Protein AF-A0A233SPV8-F1 (afdb_monomer_lite)

Radius of gyration: 16.06 Å; chains: 1; bounding box: 35×32×40 Å

Structure (mmCIF, N/CA/C/O backbone):
data_AF-A0A233SPV8-F1
#
_entry.id   AF-A0A233SPV8-F1
#
loop_
_atom_site.group_PDB
_atom_site.id
_atom_site.type_symbol
_atom_site.label_atom_id
_atom_site.label_alt_id
_atom_site.label_comp_id
_atom_site.label_asym_id
_atom_site.label_entity_id
_atom_site.label_seq_id
_atom_site.pdbx_PDB_ins_code
_atom_site.Cartn_x
_atom_site.Cartn_y
_atom_site.Cartn_z
_atom_site.occupancy
_atom_site.B_iso_or_equiv
_atom_site.auth_seq_id
_atom_site.auth_comp_id
_atom_site.auth_asym_id
_atom_site.auth_atom_id
_atom_site.pdbx_PDB_model_num
ATOM 1 N N . MET A 1 1 ? -16.687 -8.734 4.308 1.00 38.12 1 MET A N 1
ATOM 2 C CA . MET A 1 1 ? -17.362 -7.429 4.490 1.00 38.12 1 MET A CA 1
ATOM 3 C C . MET A 1 1 ? -16.337 -6.338 4.206 1.00 38.12 1 MET A C 1
ATOM 5 O O . MET A 1 1 ? -15.244 -6.425 4.748 1.00 38.12 1 MET A O 1
ATOM 9 N N . ARG A 1 2 ? -16.626 -5.388 3.306 1.00 39.97 2 ARG A N 1
ATOM 10 C CA . ARG A 1 2 ? -15.750 -4.246 2.985 1.00 39.97 2 ARG A CA 1
ATOM 11 C C . ARG A 1 2 ? -16.262 -3.049 3.788 1.00 39.97 2 ARG A C 1
ATOM 13 O O . ARG A 1 2 ? -17.332 -2.546 3.475 1.00 39.97 2 ARG A O 1
ATOM 20 N N . ASN A 1 3 ? -15.545 -2.658 4.842 1.00 36.44 3 ASN A N 1
ATOM 21 C CA . ASN A 1 3 ? -15.854 -1.449 5.611 1.00 36.44 3 ASN A CA 1
ATOM 22 C C . ASN A 1 3 ? -15.136 -0.268 4.957 1.00 36.44 3 ASN A C 1
ATOM 24 O O . ASN A 1 3 ? -13.923 -0.130 5.082 1.00 36.44 3 ASN A O 1
ATOM 28 N N . GLU A 1 4 ? -15.884 0.551 4.226 1.00 46.31 4 GLU A N 1
ATOM 29 C CA . GLU A 1 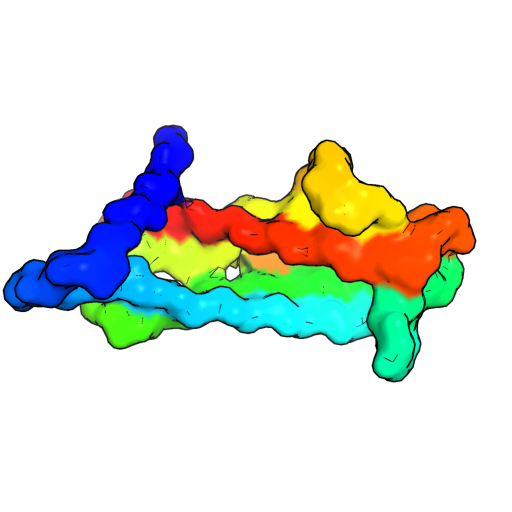4 ? -15.397 1.793 3.628 1.00 46.31 4 GLU A CA 1
ATOM 30 C C . GLU A 1 4 ? -15.921 2.960 4.474 1.00 46.31 4 GLU A C 1
ATOM 32 O O . GLU A 1 4 ? -17.117 3.249 4.488 1.00 46.31 4 GLU A O 1
ATOM 37 N N . TRP A 1 5 ? -15.035 3.582 5.256 1.00 51.47 5 TRP A N 1
ATOM 38 C CA . TRP A 1 5 ? -15.396 4.691 6.139 1.00 51.47 5 TRP A CA 1
ATOM 39 C C . TRP A 1 5 ? -15.443 5.996 5.347 1.00 51.47 5 TRP A C 1
ATOM 41 O O . TRP A 1 5 ? -14.428 6.450 4.823 1.00 51.47 5 TRP A O 1
ATOM 51 N N . THR A 1 6 ? -16.624 6.611 5.277 1.00 53.09 6 THR A N 1
ATOM 52 C CA . THR A 1 6 ? -16.814 7.927 4.656 1.00 53.09 6 THR A CA 1
ATOM 53 C C . THR A 1 6 ? -17.018 8.960 5.759 1.00 53.09 6 THR A C 1
ATOM 55 O O . THR A 1 6 ? -18.023 8.909 6.466 1.00 53.09 6 THR A O 1
ATOM 58 N N . PHE A 1 7 ? -16.086 9.901 5.918 1.00 53.94 7 PHE A N 1
ATOM 59 C CA . PHE A 1 7 ? -16.255 11.026 6.840 1.00 53.94 7 PHE A CA 1
ATOM 60 C C . PHE A 1 7 ? -16.783 12.244 6.087 1.00 53.94 7 PHE A C 1
ATOM 62 O O . PHE A 1 7 ? -16.306 12.578 5.003 1.00 53.94 7 PHE A O 1
ATOM 69 N N . ARG A 1 8 ? -17.761 12.927 6.679 1.00 56.72 8 ARG A N 1
ATOM 70 C CA . ARG A 1 8 ? -18.205 14.238 6.211 1.00 56.72 8 ARG A CA 1
ATOM 71 C C . ARG A 1 8 ? -17.241 15.296 6.733 1.00 56.72 8 ARG A C 1
ATOM 73 O O . ARG A 1 8 ? -17.131 15.479 7.941 1.00 56.72 8 ARG A O 1
ATOM 80 N N . SER A 1 9 ? -16.537 15.976 5.832 1.00 59.69 9 SER A N 1
ATOM 81 C CA . SER A 1 9 ? -15.543 16.999 6.184 1.00 59.69 9 SER A CA 1
ATOM 82 C C . SER A 1 9 ? -16.138 18.231 6.880 1.00 59.69 9 SER A C 1
ATOM 84 O O . SER A 1 9 ? -15.395 19.007 7.468 1.00 59.69 9 SER A O 1
ATOM 86 N N . ASP A 1 10 ? -17.459 18.417 6.823 1.00 60.59 10 ASP A N 1
ATOM 87 C CA . ASP A 1 10 ? -18.210 19.505 7.460 1.00 60.59 10 ASP A CA 1
ATOM 88 C C . ASP A 1 10 ? -18.857 19.108 8.803 1.00 60.59 10 ASP A C 1
ATOM 90 O O . ASP A 1 10 ? -19.567 19.911 9.409 1.00 60.59 10 ASP A O 1
ATOM 94 N N . TYR A 1 11 ? -18.611 17.888 9.299 1.00 56.50 11 TYR A N 1
ATOM 95 C CA . TYR A 1 11 ? -19.252 17.359 10.502 1.00 56.50 11 TYR A CA 1
ATOM 96 C C . TYR A 1 11 ? -18.247 17.074 11.628 1.00 56.50 11 TYR A C 1
ATOM 98 O O . TYR A 1 11 ? -17.463 16.129 11.564 1.00 56.50 11 TYR A O 1
ATOM 106 N N . ALA A 1 12 ? -18.325 17.851 12.712 1.00 58.38 12 ALA A N 1
ATOM 107 C CA . ALA A 1 12 ? -17.622 17.589 13.969 1.00 58.38 12 ALA A CA 1
ATOM 108 C C . ALA A 1 12 ? -18.556 16.857 14.952 1.00 58.38 12 ALA A C 1
ATOM 110 O O . ALA A 1 12 ? -19.202 17.468 15.806 1.00 58.38 12 ALA A O 1
ATOM 111 N N . GLY A 1 13 ? -18.679 15.537 14.798 1.00 64.19 13 GLY A N 1
ATOM 112 C CA . GLY A 1 13 ? -19.366 14.687 15.776 1.00 64.19 13 GLY A CA 1
ATOM 113 C C . GLY A 1 13 ? -18.608 14.622 17.110 1.00 64.19 13 GLY A C 1
ATOM 114 O O . GLY A 1 13 ? -17.400 14.827 17.151 1.00 64.19 13 GLY A O 1
ATOM 115 N N . ARG A 1 14 ? -19.306 14.320 18.215 1.00 61.16 14 ARG A N 1
ATOM 116 C CA . ARG A 1 14 ? -18.703 14.223 19.565 1.00 61.16 14 ARG A CA 1
ATOM 117 C C . ARG A 1 14 ? -18.010 12.882 19.870 1.00 61.16 14 ARG A C 1
ATOM 119 O O . ARG A 1 14 ? -17.486 12.726 20.968 1.00 61.16 14 ARG A O 1
ATOM 126 N N . GLY A 1 15 ? -18.049 11.920 18.949 1.00 65.69 15 GLY A N 1
ATOM 127 C CA . GLY A 1 15 ? -17.400 10.613 19.099 1.00 65.69 15 GLY A CA 1
ATOM 128 C C . GLY A 1 15 ? -15.950 10.629 18.620 1.00 65.69 15 GLY A C 1
ATOM 129 O O . GLY A 1 15 ? -15.602 11.392 17.719 1.00 65.69 15 GLY A O 1
ATOM 130 N N . GLU A 1 16 ? -15.113 9.785 19.223 1.00 67.31 16 GLU A N 1
ATOM 131 C CA . GLU A 1 16 ? -13.760 9.529 18.732 1.00 67.31 16 GLU A CA 1
ATOM 132 C C . GLU A 1 16 ? -13.864 8.906 17.328 1.00 67.31 16 GLU A C 1
ATOM 134 O O . GLU A 1 16 ? -14.663 8.007 17.096 1.00 67.31 16 GLU A O 1
ATOM 139 N N . LEU A 1 17 ? -13.126 9.435 16.351 1.00 70.25 17 LEU A N 1
ATOM 140 C CA . LEU A 1 17 ? -13.132 8.870 15.002 1.00 70.25 17 LEU A CA 1
ATOM 141 C C . LEU A 1 17 ? -12.196 7.649 14.972 1.00 70.25 17 LEU A C 1
ATOM 143 O O . LEU A 1 17 ? -11.124 7.696 15.581 1.00 70.25 17 LEU A O 1
ATOM 147 N N . PRO A 1 18 ? -12.513 6.573 14.235 1.00 69.44 18 PRO A N 1
ATOM 148 C CA . PRO A 1 18 ? -11.622 5.423 14.092 1.00 69.44 18 PRO A CA 1
ATOM 149 C C . PRO A 1 18 ? -10.475 5.756 13.121 1.00 69.44 18 PRO A C 1
ATOM 151 O O . PRO A 1 18 ? -10.412 5.270 11.992 1.00 69.44 18 PRO A O 1
ATOM 154 N N . LEU A 1 19 ? -9.586 6.657 13.540 1.00 74.25 19 LEU A N 1
ATOM 155 C CA . LEU A 1 19 ? -8.492 7.166 12.724 1.00 74.25 19 LEU A CA 1
ATOM 156 C C . LEU A 1 19 ? -7.315 6.193 12.727 1.00 74.25 19 LEU A C 1
ATOM 158 O O . LEU A 1 19 ? -6.866 5.728 13.779 1.00 74.25 19 LEU A O 1
ATOM 162 N N . ILE A 1 20 ? -6.769 5.971 11.536 1.00 77.56 20 ILE A N 1
ATOM 163 C CA . ILE A 1 20 ? -5.564 5.179 11.319 1.00 77.56 20 ILE A CA 1
ATOM 164 C C . ILE A 1 20 ? -4.530 5.987 10.541 1.00 77.56 20 ILE A C 1
ATOM 166 O O . ILE A 1 20 ? -4.861 6.727 9.616 1.00 77.56 20 ILE A O 1
ATOM 170 N N . ASP A 1 21 ? -3.272 5.814 10.922 1.00 82.19 21 ASP A N 1
ATOM 171 C CA . ASP A 1 21 ? -2.109 6.245 10.166 1.00 82.19 21 ASP A CA 1
ATOM 172 C C . ASP A 1 21 ? -1.558 5.081 9.369 1.00 82.19 21 ASP A C 1
ATOM 174 O O . ASP A 1 21 ? -1.093 4.093 9.937 1.00 82.19 21 ASP A O 1
ATOM 178 N N . THR A 1 22 ? -1.556 5.216 8.049 1.00 81.38 22 THR A N 1
ATOM 179 C CA . THR A 1 22 ? -0.884 4.264 7.169 1.00 81.38 22 THR A CA 1
ATOM 180 C C . THR A 1 22 ? 0.485 4.797 6.806 1.00 81.38 22 THR A C 1
ATOM 182 O O . THR A 1 22 ? 0.620 5.901 6.278 1.00 81.38 22 THR A O 1
ATOM 185 N N . ARG A 1 23 ? 1.511 3.983 7.027 1.00 84.69 23 ARG A N 1
ATOM 186 C CA . ARG A 1 23 ? 2.859 4.249 6.537 1.00 84.69 23 ARG A CA 1
ATOM 187 C C . ARG A 1 23 ? 3.228 3.192 5.515 1.00 84.69 23 ARG A C 1
ATOM 189 O O . ARG A 1 23 ? 3.184 2.007 5.821 1.00 84.69 23 ARG A O 1
ATOM 196 N N . VAL A 1 24 ? 3.634 3.639 4.332 1.00 83.56 24 VAL A N 1
ATOM 197 C CA . VAL A 1 24 ? 4.205 2.785 3.288 1.00 83.56 24 VAL A CA 1
ATOM 198 C C . VAL A 1 24 ? 5.683 3.122 3.153 1.00 83.56 24 VAL A C 1
ATOM 200 O O . VAL A 1 24 ? 6.056 4.288 3.016 1.00 83.56 24 VAL A O 1
ATOM 203 N N . LYS A 1 25 ? 6.530 2.101 3.222 1.00 86.12 25 LYS A N 1
ATOM 204 C CA . LYS A 1 25 ? 7.959 2.176 2.942 1.00 86.12 25 LYS A CA 1
ATOM 205 C C . LYS A 1 25 ? 8.244 1.293 1.739 1.00 86.12 25 LYS A C 1
ATOM 207 O O . LYS A 1 25 ? 7.837 0.138 1.705 1.00 86.12 25 LYS A O 1
ATOM 212 N N . VAL A 1 26 ? 8.958 1.844 0.768 1.00 85.75 26 VAL A N 1
ATOM 213 C CA . VAL A 1 26 ? 9.341 1.125 -0.444 1.00 85.75 26 VAL A CA 1
ATOM 214 C C . VAL A 1 26 ? 10.856 1.107 -0.542 1.00 85.75 26 VAL A C 1
ATOM 216 O O . VAL A 1 26 ? 11.510 2.114 -0.271 1.00 85.75 26 VAL A O 1
ATOM 219 N N . SER A 1 27 ? 11.422 -0.040 -0.902 1.00 85.00 27 SER A N 1
ATOM 220 C CA . SER A 1 27 ? 12.848 -0.1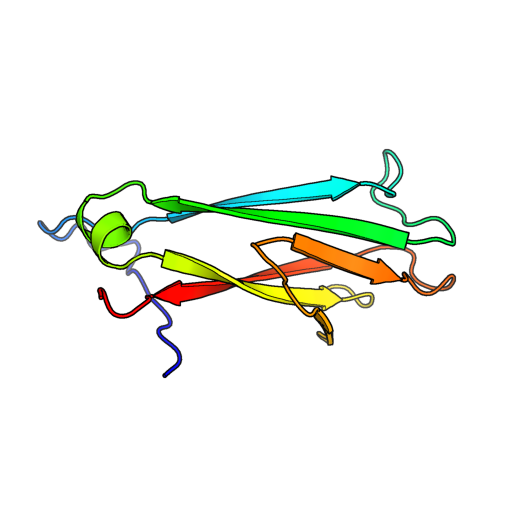75 -1.201 1.00 85.00 27 SER A CA 1
ATOM 221 C C . SER A 1 27 ? 13.049 -0.883 -2.537 1.00 85.00 27 SER A C 1
ATOM 223 O O . SER A 1 27 ? 12.217 -1.693 -2.941 1.00 85.00 27 SER A O 1
ATOM 225 N N . GLY A 1 28 ? 14.128 -0.529 -3.239 1.00 79.94 28 GLY A N 1
ATOM 226 C CA . GLY A 1 28 ? 14.369 -0.948 -4.626 1.00 79.94 28 GLY A CA 1
ATOM 227 C C . GLY A 1 28 ? 13.939 0.076 -5.685 1.00 79.94 28 GLY A C 1
ATOM 228 O O . GLY A 1 28 ? 14.122 -0.180 -6.871 1.00 79.94 28 GLY A O 1
ATOM 229 N N . LEU A 1 29 ? 13.414 1.238 -5.275 1.00 80.88 29 LEU A N 1
ATOM 230 C CA . LEU A 1 29 ? 13.179 2.382 -6.163 1.00 80.88 29 LEU A CA 1
ATOM 231 C C . LEU A 1 29 ? 14.339 3.376 -6.082 1.00 80.88 29 LEU A C 1
ATOM 233 O O . LEU A 1 29 ? 14.938 3.554 -5.018 1.00 80.88 29 LEU A O 1
ATOM 237 N N . ASP A 1 30 ? 14.649 4.023 -7.204 1.00 78.06 30 ASP A N 1
ATOM 238 C CA . ASP A 1 30 ? 15.630 5.104 -7.242 1.00 78.06 30 ASP A CA 1
ATOM 239 C C . ASP A 1 30 ? 15.078 6.414 -6.640 1.00 78.06 30 ASP A C 1
ATOM 241 O O . ASP A 1 30 ? 13.908 6.526 -6.266 1.00 78.06 30 ASP A O 1
ATOM 245 N N . ALA A 1 31 ? 15.930 7.441 -6.551 1.00 75.94 31 ALA A N 1
ATOM 246 C CA . ALA A 1 31 ? 15.553 8.750 -6.008 1.00 75.94 31 ALA A CA 1
ATOM 247 C C . ALA A 1 31 ? 14.461 9.478 -6.822 1.00 75.94 31 ALA A C 1
ATOM 249 O O . ALA A 1 31 ? 13.911 10.471 -6.353 1.00 75.94 31 ALA A O 1
ATOM 250 N N . SER A 1 32 ? 14.149 8.998 -8.028 1.00 75.06 32 SER A N 1
ATOM 251 C CA . SER A 1 32 ? 13.072 9.491 -8.891 1.00 75.06 32 SER A CA 1
ATOM 252 C C . SER A 1 32 ? 11.841 8.575 -8.877 1.00 75.06 32 SER A C 1
ATOM 254 O O . SER A 1 32 ? 10.971 8.723 -9.735 1.00 75.06 32 SER A O 1
ATOM 256 N N . ASN A 1 33 ? 11.754 7.645 -7.917 1.00 67.56 33 ASN A N 1
ATOM 257 C CA . ASN A 1 33 ? 10.676 6.664 -7.775 1.00 67.56 33 ASN A CA 1
ATOM 258 C C . ASN A 1 33 ? 10.558 5.683 -8.959 1.00 67.56 33 ASN A C 1
ATOM 260 O O . ASN A 1 33 ? 9.492 5.111 -9.193 1.00 67.56 33 ASN A O 1
ATOM 264 N N . ARG A 1 34 ? 11.641 5.480 -9.718 1.00 71.38 34 ARG A N 1
ATOM 265 C CA . ARG A 1 34 ? 11.676 4.506 -10.812 1.00 71.38 34 ARG A CA 1
ATOM 266 C C . ARG A 1 34 ? 12.130 3.162 -10.273 1.00 71.38 34 ARG A C 1
ATOM 268 O O . ARG A 1 34 ? 13.079 3.082 -9.491 1.00 71.38 34 ARG A O 1
ATOM 275 N N . ALA A 1 35 ? 11.463 2.104 -10.710 1.00 67.94 35 ALA A N 1
ATOM 276 C CA . ALA A 1 35 ? 11.933 0.752 -10.473 1.00 67.94 35 ALA A CA 1
ATOM 277 C C . ALA A 1 35 ? 13.003 0.404 -11.514 1.00 67.94 35 ALA A C 1
ATOM 279 O O . ALA A 1 35 ? 12.773 0.535 -12.716 1.00 67.94 35 ALA A O 1
ATOM 280 N N . GLY A 1 36 ? 14.176 -0.040 -11.064 1.00 65.94 36 GLY A N 1
ATOM 281 C CA . GLY A 1 36 ? 15.079 -0.794 -11.934 1.00 65.94 36 GLY A CA 1
ATOM 282 C C . GLY A 1 36 ? 14.523 -2.199 -12.189 1.00 65.94 36 GLY A C 1
ATOM 283 O O . GLY A 1 36 ? 13.594 -2.634 -11.509 1.00 65.94 36 GLY A O 1
ATOM 284 N N . ALA A 1 37 ? 15.106 -2.945 -13.131 1.00 61.50 37 ALA A N 1
ATOM 285 C CA . ALA A 1 37 ? 14.825 -4.375 -13.244 1.00 61.50 37 ALA A CA 1
ATOM 286 C C . ALA A 1 37 ? 15.183 -5.069 -11.914 1.00 61.50 37 ALA A C 1
ATOM 288 O O . ALA A 1 37 ? 16.355 -5.092 -11.534 1.00 61.50 37 ALA A O 1
ATOM 289 N N . GLY A 1 38 ? 14.189 -5.598 -11.197 1.00 68.81 38 GLY A N 1
ATOM 290 C CA . GLY A 1 38 ? 14.407 -6.268 -9.917 1.00 68.81 38 GLY A CA 1
ATOM 291 C C . GLY A 1 38 ? 13.209 -6.229 -8.969 1.00 68.81 38 GLY A C 1
ATOM 292 O O . GLY A 1 38 ? 12.167 -5.639 -9.256 1.00 68.81 38 GLY A O 1
ATOM 293 N N . ALA A 1 39 ? 13.385 -6.885 -7.824 1.00 76.94 39 ALA A N 1
ATOM 294 C CA . ALA A 1 39 ? 12.375 -6.958 -6.781 1.00 76.94 39 ALA A CA 1
ATOM 295 C C . ALA A 1 39 ? 12.295 -5.640 -5.996 1.00 76.94 39 ALA A C 1
ATOM 297 O O . ALA A 1 39 ? 13.296 -5.134 -5.484 1.00 76.94 39 ALA A O 1
ATOM 298 N N . VAL A 1 40 ? 11.079 -5.125 -5.848 1.00 84.62 40 VAL A N 1
ATOM 299 C CA . VAL A 1 40 ? 10.732 -4.016 -4.963 1.00 84.62 40 VAL A CA 1
ATOM 300 C C . VAL A 1 40 ? 10.077 -4.584 -3.712 1.00 84.62 40 VAL A C 1
ATOM 302 O O . VAL A 1 40 ? 9.118 -5.353 -3.784 1.00 84.62 40 VAL A O 1
ATOM 305 N N . ARG A 1 41 ? 10.578 -4.193 -2.539 1.00 85.94 41 ARG A N 1
ATOM 306 C CA . ARG A 1 41 ? 9.945 -4.536 -1.262 1.00 85.94 41 ARG A CA 1
ATOM 307 C C . ARG A 1 41 ? 9.050 -3.389 -0.826 1.00 85.94 41 ARG A C 1
ATOM 309 O O . ARG A 1 41 ? 9.513 -2.251 -0.723 1.00 85.94 41 ARG A O 1
ATOM 316 N N . VAL A 1 42 ? 7.795 -3.713 -0.539 1.00 85.56 42 VAL A N 1
ATOM 317 C CA . VAL A 1 42 ? 6.803 -2.794 0.012 1.00 85.56 42 VAL A CA 1
ATOM 318 C C . VAL A 1 42 ? 6.4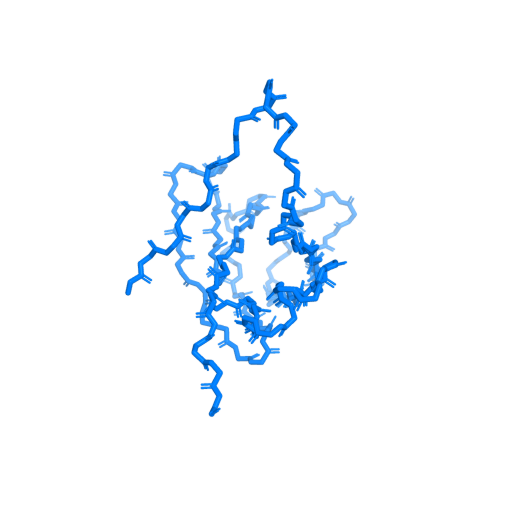66 -3.248 1.426 1.00 85.56 42 VAL A C 1
ATOM 320 O O . VAL A 1 42 ? 5.940 -4.340 1.623 1.00 85.56 42 VAL A O 1
ATOM 323 N N .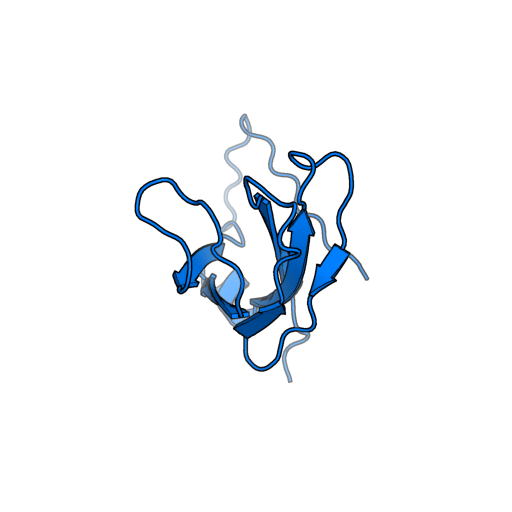 ASP A 1 43 ? 6.748 -2.400 2.405 1.00 85.69 43 ASP A N 1
ATOM 324 C CA . ASP A 1 43 ? 6.351 -2.599 3.795 1.00 85.69 43 ASP A CA 1
ATOM 325 C C . ASP A 1 43 ? 5.273 -1.568 4.140 1.00 85.69 43 ASP A C 1
ATOM 327 O O . ASP A 1 43 ? 5.470 -0.362 3.972 1.00 85.69 43 ASP A O 1
ATOM 331 N N . ALA A 1 44 ? 4.121 -2.031 4.608 1.00 84.25 44 ALA A N 1
ATOM 332 C CA . ALA A 1 44 ? 2.984 -1.201 4.955 1.00 84.25 44 ALA A CA 1
ATOM 333 C C . ALA A 1 44 ? 2.531 -1.486 6.388 1.00 84.25 44 ALA A C 1
ATOM 335 O O . ALA A 1 44 ? 2.134 -2.592 6.745 1.00 84.25 44 ALA A O 1
ATOM 336 N N . THR A 1 45 ? 2.554 -0.453 7.218 1.00 81.44 45 THR A N 1
ATOM 337 C CA . THR A 1 45 ? 2.118 -0.532 8.612 1.00 81.44 45 THR A CA 1
ATOM 338 C C . THR A 1 45 ? 0.925 0.381 8.829 1.00 81.44 45 THR A C 1
ATOM 340 O O . THR A 1 45 ? 0.883 1.483 8.281 1.00 81.44 45 THR A O 1
ATOM 343 N N . ALA A 1 46 ? -0.012 -0.058 9.664 1.00 80.44 46 ALA A N 1
ATOM 344 C CA . ALA A 1 46 ? -1.108 0.767 10.146 1.00 80.44 46 ALA A CA 1
ATOM 345 C C . ALA A 1 46 ? -0.936 1.002 11.649 1.00 80.44 46 ALA A C 1
ATOM 347 O O . AL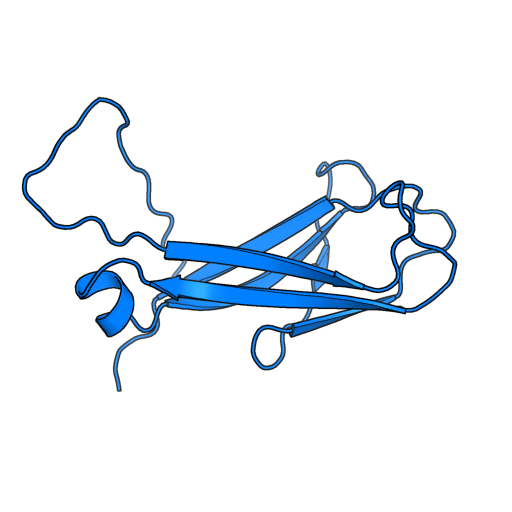A A 1 46 ? -0.712 0.052 12.397 1.00 80.44 46 ALA A O 1
ATOM 348 N N . THR A 1 47 ? -1.058 2.253 12.080 1.00 81.06 47 THR A N 1
ATOM 349 C CA . THR A 1 47 ? -1.072 2.638 13.492 1.00 81.06 47 THR A CA 1
ATOM 350 C C . THR A 1 47 ? -2.424 3.256 13.810 1.00 81.06 47 THR A C 1
ATOM 352 O O . THR A 1 47 ? -2.840 4.212 13.161 1.00 81.06 47 THR A O 1
ATOM 355 N N . ALA A 1 48 ? -3.127 2.725 14.806 1.00 80.06 48 ALA A N 1
ATOM 356 C CA . ALA A 1 48 ? -4.353 3.338 15.300 1.00 80.06 48 ALA A CA 1
ATOM 357 C C . ALA A 1 48 ? -4.025 4.617 16.085 1.00 80.06 48 ALA A C 1
ATOM 359 O O . ALA A 1 48 ? -3.138 4.608 16.938 1.00 80.06 48 ALA A O 1
ATOM 360 N N . ARG A 1 49 ? -4.747 5.712 15.819 1.00 76.75 49 ARG A N 1
ATOM 361 C CA . ARG A 1 49 ? -4.627 6.949 16.615 1.00 76.75 49 ARG A CA 1
ATOM 362 C C . ARG A 1 49 ? -5.554 6.964 17.826 1.00 76.75 49 ARG A C 1
ATOM 364 O O . ARG A 1 49 ? -5.395 7.811 18.698 1.00 76.75 49 ARG A O 1
ATOM 371 N N . THR A 1 50 ? -6.543 6.076 17.835 1.00 75.06 50 THR A N 1
ATOM 372 C CA . THR A 1 50 ? -7.671 6.118 18.761 1.00 75.06 50 THR A CA 1
ATOM 373 C C . THR A 1 50 ? -7.891 4.783 19.450 1.00 75.06 50 THR A C 1
ATOM 375 O O . THR A 1 50 ? -7.481 3.724 18.953 1.00 75.06 50 THR A O 1
ATOM 378 N N . THR A 1 51 ? -8.533 4.825 20.619 1.00 75.94 51 THR A N 1
ATOM 379 C CA . THR A 1 51 ? -8.803 3.613 21.411 1.00 75.94 51 THR A CA 1
ATOM 380 C C . THR A 1 51 ? -9.729 2.672 20.645 1.00 75.94 51 THR A C 1
ATOM 382 O O . THR A 1 51 ? -9.466 1.473 20.567 1.00 75.94 51 THR A O 1
ATOM 385 N N . GLU A 1 52 ? -10.760 3.223 20.001 1.00 73.06 52 GLU A N 1
ATOM 386 C CA . GLU A 1 52 ? -11.684 2.468 19.152 1.00 73.06 52 GLU A CA 1
ATOM 387 C C . GLU A 1 52 ? -10.957 1.770 17.988 1.00 73.06 52 GLU A C 1
ATOM 389 O O . GLU A 1 52 ? -11.114 0.565 17.795 1.00 73.06 52 GLU A O 1
ATOM 394 N N . ALA A 1 53 ? -10.084 2.482 17.262 1.00 70.31 53 ALA A N 1
ATOM 395 C CA . ALA A 1 53 ? -9.315 1.902 16.156 1.00 70.31 53 ALA A CA 1
ATOM 396 C C . ALA A 1 53 ? -8.313 0.825 16.617 1.00 70.31 53 ALA A C 1
ATOM 398 O O . ALA A 1 53 ? -8.023 -0.114 15.867 1.00 70.31 53 ALA A O 1
ATOM 399 N N . THR A 1 54 ? -7.810 0.945 17.851 1.00 74.25 54 THR A N 1
ATOM 400 C CA . THR A 1 54 ? -6.924 -0.044 18.483 1.00 74.25 54 THR A CA 1
ATOM 401 C C . THR A 1 54 ? -7.690 -1.321 18.826 1.00 74.25 54 THR A C 1
ATOM 403 O O . THR A 1 54 ? -7.248 -2.414 18.481 1.00 74.25 54 THR A O 1
ATOM 406 N N . GLN A 1 55 ? -8.869 -1.197 19.446 1.00 70.94 55 GLN A N 1
ATOM 407 C CA . GLN A 1 55 ? -9.733 -2.340 19.780 1.00 70.94 55 GLN A CA 1
ATOM 408 C C . GLN A 1 55 ? -10.263 -3.055 18.530 1.00 70.94 55 GLN A C 1
ATOM 410 O O . GLN A 1 55 ? -10.398 -4.276 18.520 1.00 70.94 55 GLN A O 1
ATOM 415 N N . ALA A 1 56 ? -10.482 -2.305 17.452 1.00 67.88 56 ALA A N 1
ATOM 416 C CA . ALA A 1 56 ? -10.828 -2.808 16.126 1.00 67.88 56 ALA A CA 1
ATOM 417 C C . ALA A 1 56 ? -9.697 -3.610 15.438 1.00 67.88 56 ALA A C 1
ATOM 419 O O . ALA A 1 56 ? -9.892 -4.124 14.335 1.00 67.88 56 ALA A O 1
ATOM 420 N N . ASN A 1 57 ? -8.504 -3.707 16.044 1.00 68.25 57 ASN A N 1
ATOM 421 C CA . ASN A 1 57 ? -7.349 -4.446 15.521 1.00 68.25 57 ASN A CA 1
ATOM 422 C C . ASN 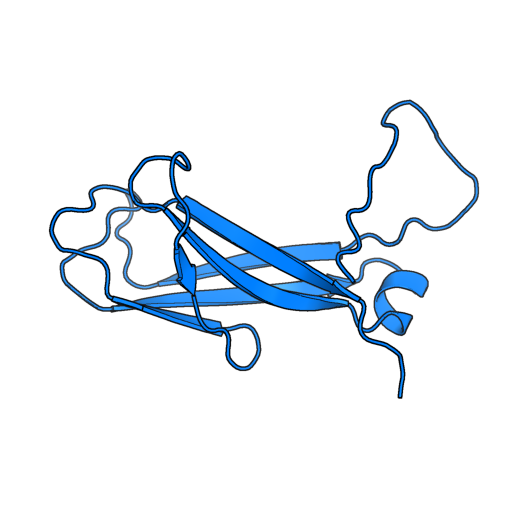A 1 57 ? -7.083 -4.156 14.028 1.00 68.25 57 ASN A C 1
ATOM 424 O O . ASN A 1 57 ? -6.922 -5.065 13.199 1.00 68.25 57 ASN A O 1
ATOM 428 N N . THR A 1 58 ? -7.146 -2.869 13.673 1.00 71.88 58 THR A N 1
ATOM 429 C CA . THR A 1 58 ? -7.069 -2.430 12.279 1.00 71.88 58 THR A CA 1
ATOM 430 C C . THR A 1 58 ? -5.661 -2.649 11.746 1.00 71.88 58 THR A C 1
ATOM 432 O O . THR A 1 58 ? -4.689 -2.148 12.307 1.00 71.88 58 THR A O 1
ATOM 435 N N . ARG A 1 59 ? -5.547 -3.375 10.633 1.00 74.19 59 ARG A N 1
ATOM 436 C CA . ARG A 1 59 ? -4.265 -3.682 9.985 1.00 74.19 59 ARG A CA 1
ATOM 437 C C . ARG A 1 59 ? -4.365 -3.535 8.475 1.00 74.19 59 ARG A C 1
ATOM 439 O O . ARG A 1 59 ? -5.459 -3.602 7.910 1.00 74.19 59 ARG A O 1
ATOM 446 N N . VAL A 1 60 ? -3.220 -3.359 7.818 1.00 77.69 60 VAL A N 1
ATOM 447 C CA . VAL A 1 60 ? -3.133 -3.488 6.357 1.00 77.69 60 VAL A CA 1
ATOM 448 C C . VAL A 1 60 ? -3.444 -4.940 6.010 1.00 77.69 60 VAL A C 1
ATOM 450 O O . VAL A 1 60 ? -2.769 -5.851 6.487 1.00 77.69 60 VAL A O 1
ATOM 453 N N . THR A 1 61 ? -4.487 -5.164 5.218 1.00 78.62 61 THR A N 1
ATOM 454 C CA . THR A 1 61 ? -4.918 -6.514 4.824 1.00 78.62 61 THR A CA 1
ATOM 455 C C . THR A 1 61 ? -4.647 -6.823 3.368 1.00 78.62 61 THR A C 1
ATOM 457 O O . THR A 1 61 ? -4.556 -7.992 3.009 1.00 78.62 61 THR A O 1
ATOM 460 N N . SER A 1 62 ? -4.506 -5.800 2.530 1.00 82.94 62 SER A N 1
ATOM 461 C CA . SER A 1 62 ? -4.001 -5.985 1.179 1.00 82.94 62 SER A CA 1
ATOM 462 C C . SER A 1 62 ? -3.243 -4.761 0.694 1.00 82.94 62 SER A C 1
ATOM 464 O O . SER A 1 62 ? -3.468 -3.628 1.130 1.00 82.94 62 SER A O 1
ATOM 466 N N . LEU A 1 63 ? -2.320 -5.021 -0.221 1.00 88.31 63 LEU A N 1
ATOM 467 C CA . LEU A 1 63 ? -1.642 -4.024 -1.023 1.00 88.31 63 LEU A CA 1
ATOM 468 C C . LEU A 1 63 ? -2.032 -4.270 -2.475 1.00 88.31 63 LEU A C 1
ATOM 470 O O . LEU A 1 63 ? -2.305 -5.399 -2.867 1.00 88.31 63 LEU A O 1
ATOM 474 N N . ALA A 1 64 ? -2.067 -3.211 -3.266 1.00 89.25 64 ALA A N 1
ATOM 475 C CA . ALA A 1 64 ? -2.192 -3.292 -4.708 1.00 89.25 64 ALA A CA 1
ATOM 476 C C . ALA A 1 64 ? -1.235 -2.290 -5.344 1.00 89.25 64 ALA A C 1
ATOM 478 O O . ALA A 1 64 ? -0.946 -1.237 -4.762 1.00 89.25 64 ALA A O 1
ATOM 479 N N . TYR A 1 65 ? -0.763 -2.613 -6.540 1.00 87.50 65 TYR A N 1
ATOM 480 C CA . TYR A 1 65 ? 0.110 -1.744 -7.315 1.00 87.50 65 TYR A CA 1
ATOM 481 C C . TYR A 1 65 ? -0.476 -1.463 -8.697 1.00 87.50 65 TYR A C 1
ATOM 483 O O . TYR A 1 65 ? -1.307 -2.219 -9.205 1.00 87.50 65 TYR A O 1
ATOM 491 N N . SER A 1 66 ? -0.031 -0.362 -9.290 1.00 87.12 66 SER A N 1
ATOM 492 C CA . SER A 1 66 ? -0.359 0.052 -10.649 1.00 87.12 66 SER A CA 1
ATOM 493 C C . SER A 1 66 ? 0.904 0.542 -11.354 1.00 87.12 66 SER A C 1
ATOM 495 O O . SER A 1 66 ? 1.739 1.218 -10.747 1.00 87.12 66 SER A O 1
ATOM 497 N N . THR A 1 67 ? 1.021 0.203 -12.637 1.00 87.94 67 THR A N 1
ATOM 498 C CA . THR A 1 67 ? 2.074 0.672 -13.555 1.00 87.94 67 THR A CA 1
ATOM 499 C C . THR A 1 67 ? 1.532 1.648 -14.607 1.00 87.94 67 THR A C 1
ATOM 501 O O . THR A 1 67 ? 2.246 1.994 -15.544 1.00 87.94 67 THR A O 1
ATOM 504 N N . ASP A 1 68 ? 0.262 2.044 -14.488 1.00 87.12 68 ASP A N 1
ATOM 505 C CA . ASP A 1 68 ? -0.501 2.875 -15.428 1.00 87.12 68 ASP A CA 1
ATOM 506 C C . ASP A 1 68 ? -1.231 4.023 -14.704 1.00 87.12 68 ASP A C 1
ATOM 508 O O . ASP A 1 68 ? -2.374 4.360 -15.011 1.00 87.12 68 ASP A O 1
ATOM 512 N N . ASP A 1 69 ? -0.564 4.601 -13.700 1.00 84.88 69 ASP A N 1
ATOM 513 C CA . ASP A 1 69 ? -1.035 5.753 -12.918 1.00 84.88 69 ASP A CA 1
ATOM 514 C C . ASP A 1 69 ? -2.429 5.570 -12.289 1.00 84.88 69 ASP A C 1
ATOM 516 O O . ASP A 1 69 ? -3.224 6.500 -12.154 1.00 84.88 69 ASP A O 1
ATOM 520 N N . GLY A 1 70 ? -2.717 4.346 -11.850 1.00 86.44 70 GLY A N 1
ATOM 521 C CA . GLY A 1 70 ? -3.934 3.985 -11.133 1.00 86.44 70 GLY A CA 1
ATOM 522 C C . GLY A 1 70 ? -5.127 3.651 -12.025 1.00 86.44 70 GLY A C 1
ATOM 523 O O . GLY A 1 70 ? -6.220 3.460 -11.481 1.00 86.44 70 GLY A O 1
ATOM 524 N N . ALA A 1 71 ? -4.946 3.553 -13.348 1.00 87.25 71 ALA A N 1
ATOM 525 C CA . ALA A 1 71 ? -6.003 3.123 -14.262 1.00 87.25 71 ALA A CA 1
ATOM 526 C C . ALA A 1 71 ? -6.373 1.643 -14.053 1.00 87.25 71 ALA A C 1
ATOM 528 O O . ALA A 1 71 ? -7.557 1.297 -14.058 1.00 87.25 71 ALA A O 1
ATOM 529 N N . SER A 1 72 ? -5.390 0.783 -13.776 1.00 89.31 72 SER A N 1
ATOM 530 C CA . SER A 1 72 ? -5.590 -0.608 -13.376 1.00 89.31 72 SER A CA 1
ATOM 531 C C . SER A 1 72 ? -4.775 -0.958 -12.131 1.00 89.31 72 SER A C 1
ATOM 533 O O . SER A 1 72 ? -3.736 -0.368 -11.846 1.00 89.31 72 SER A O 1
ATOM 535 N N . TRP A 1 73 ? -5.282 -1.907 -11.342 1.00 88.56 73 TRP A N 1
ATOM 536 C CA . TRP A 1 73 ? -4.683 -2.305 -10.070 1.00 88.56 73 TRP A CA 1
ATOM 537 C C . TRP A 1 73 ? -4.501 -3.814 -10.027 1.00 88.56 73 TRP A C 1
ATOM 539 O O . TRP A 1 73 ? -5.450 -4.557 -10.274 1.00 88.56 73 TRP A O 1
ATOM 549 N N . THR A 1 74 ? -3.299 -4.250 -9.665 1.00 89.31 74 THR A N 1
ATOM 550 C CA . THR A 1 74 ? -2.982 -5.658 -9.423 1.00 89.31 74 THR A CA 1
ATOM 551 C C . THR A 1 74 ? -2.794 -5.880 -7.930 1.00 89.31 74 THR A C 1
ATOM 553 O O . THR A 1 74 ? -2.028 -5.157 -7.287 1.00 89.31 74 THR A O 1
ATOM 556 N N . ASP A 1 75 ? -3.497 -6.868 -7.379 1.00 89.81 75 ASP A N 1
ATOM 557 C CA . ASP A 1 75 ? -3.368 -7.233 -5.971 1.00 89.81 75 ASP A CA 1
ATOM 558 C C . ASP A 1 75 ? -1.984 -7.823 -5.687 1.00 89.81 75 ASP A C 1
ATOM 560 O O . ASP A 1 75 ? -1.449 -8.634 -6.445 1.00 89.81 75 ASP A O 1
ATOM 564 N N . LEU A 1 76 ? -1.415 -7.410 -4.560 1.00 85.44 76 LEU A N 1
ATOM 565 C CA . LEU A 1 76 ? -0.119 -7.839 -4.075 1.00 85.44 76 LEU A CA 1
ATOM 566 C C . LEU A 1 76 ? -0.320 -8.636 -2.776 1.00 85.44 76 LEU A C 1
ATOM 568 O O . LEU A 1 76 ? -0.824 -8.078 -1.794 1.00 85.44 76 LEU A O 1
ATOM 572 N N . PRO A 1 77 ? 0.055 -9.927 -2.737 1.00 83.56 77 PRO A N 1
ATOM 573 C CA . PRO A 1 77 ? -0.075 -10.739 -1.534 1.00 83.56 77 PRO A CA 1
ATOM 574 C C . PRO A 1 77 ? 0.730 -10.140 -0.377 1.00 83.56 77 PRO A C 1
ATOM 576 O O . PRO A 1 77 ? 1.939 -9.940 -0.489 1.00 83.56 77 PRO A O 1
ATOM 579 N N . VAL A 1 78 ? 0.057 -9.867 0.741 1.00 81.56 78 VAL A N 1
ATOM 580 C CA . VAL A 1 78 ? 0.672 -9.296 1.944 1.00 81.56 78 VAL A CA 1
ATOM 581 C C . VAL A 1 78 ? 0.866 -10.391 2.981 1.00 81.56 78 VAL A C 1
ATOM 583 O O . VAL A 1 78 ? -0.080 -11.089 3.336 1.00 81.56 78 VAL A O 1
ATOM 586 N N . THR A 1 79 ? 2.084 -10.513 3.496 1.00 82.25 79 THR A N 1
ATOM 587 C CA . THR A 1 79 ? 2.421 -11.341 4.660 1.00 82.25 79 THR A CA 1
ATOM 588 C C . THR A 1 79 ? 2.967 -10.421 5.743 1.00 82.25 79 THR A C 1
ATOM 590 O O . THR A 1 79 ? 3.931 -9.696 5.501 1.00 82.25 79 THR A O 1
ATOM 593 N N . ASP A 1 80 ? 2.314 -10.394 6.907 1.00 78.38 80 ASP A N 1
ATOM 594 C CA . ASP A 1 80 ? 2.692 -9.561 8.060 1.00 78.38 80 ASP A CA 1
ATOM 595 C C . ASP A 1 80 ? 2.920 -8.075 7.724 1.00 78.38 80 ASP A C 1
ATOM 597 O O . ASP A 1 80 ? 3.888 -7.448 8.148 1.00 78.38 80 ASP A O 1
ATOM 601 N N . GLY A 1 81 ? 2.013 -7.499 6.928 1.00 76.12 81 GLY A N 1
ATOM 602 C CA . GLY A 1 81 ? 2.071 -6.089 6.525 1.00 76.12 81 GLY A CA 1
ATOM 603 C C . GLY A 1 81 ? 3.094 -5.790 5.430 1.00 76.12 81 GLY A C 1
ATOM 604 O O . GLY A 1 81 ? 3.302 -4.633 5.087 1.00 76.12 81 GLY A O 1
ATOM 605 N N . ALA A 1 82 ? 3.723 -6.802 4.842 1.00 83.69 82 ALA A N 1
ATOM 606 C CA . ALA A 1 82 ? 4.735 -6.582 3.830 1.00 83.69 82 ALA A CA 1
ATOM 607 C C . ALA A 1 82 ? 4.584 -7.504 2.620 1.00 83.69 82 ALA A C 1
ATOM 609 O O . ALA A 1 82 ? 3.985 -8.577 2.683 1.00 83.69 82 ALA A O 1
ATOM 610 N N . ALA A 1 83 ? 5.120 -7.055 1.493 1.00 87.06 83 ALA A N 1
ATOM 611 C CA . ALA A 1 83 ? 4.978 -7.725 0.219 1.00 87.06 83 ALA A CA 1
ATOM 612 C C . ALA A 1 83 ? 6.187 -7.468 -0.684 1.00 87.06 83 ALA A C 1
ATOM 614 O O . ALA A 1 83 ? 6.841 -6.425 -0.609 1.00 87.06 83 ALA A O 1
ATOM 615 N N . THR A 1 84 ? 6.476 -8.433 -1.550 1.00 86.31 84 THR A N 1
ATOM 616 C CA . THR A 1 84 ? 7.507 -8.311 -2.581 1.00 86.31 84 THR A CA 1
ATOM 617 C C . THR A 1 84 ? 6.820 -8.215 -3.935 1.00 86.31 84 THR A C 1
ATOM 619 O O . THR A 1 84 ? 5.956 -9.032 -4.244 1.00 86.31 84 THR A O 1
ATOM 622 N N . LEU A 1 85 ? 7.200 -7.213 -4.722 1.00 83.88 85 LEU A N 1
ATOM 623 C CA . LEU A 1 85 ? 6.722 -6.974 -6.075 1.00 83.88 85 LEU A CA 1
ATOM 624 C C . LEU A 1 85 ? 7.885 -7.127 -7.054 1.00 83.88 85 LEU A C 1
ATOM 626 O O . LEU A 1 85 ? 8.852 -6.374 -6.978 1.00 83.88 85 LEU A O 1
ATOM 630 N N . ASP A 1 86 ? 7.759 -8.042 -8.009 1.00 82.88 86 ASP A N 1
ATOM 631 C CA . ASP A 1 86 ? 8.640 -8.073 -9.174 1.00 82.88 86 ASP A CA 1
ATOM 632 C C . ASP A 1 86 ? 8.123 -7.076 -10.209 1.00 82.88 86 ASP A C 1
ATOM 634 O O . ASP A 1 86 ? 7.077 -7.279 -10.829 1.00 82.88 86 ASP A O 1
ATOM 638 N N . VAL A 1 87 ? 8.831 -5.958 -10.362 1.00 75.69 87 VAL A N 1
ATOM 639 C CA . VAL A 1 87 ? 8.375 -4.877 -11.234 1.00 75.69 87 VAL A CA 1
ATOM 640 C C . VAL A 1 87 ? 8.727 -5.202 -12.684 1.00 75.69 87 VAL A C 1
ATOM 642 O O . VAL A 1 87 ? 9.900 -5.459 -12.978 1.00 75.69 87 VAL A O 1
ATOM 645 N N . PRO A 1 88 ? 7.759 -5.164 -13.621 1.00 71.75 88 PRO A N 1
ATOM 646 C CA . PRO A 1 88 ? 8.057 -5.337 -15.034 1.00 71.75 88 PRO A CA 1
ATOM 647 C C . PRO A 1 88 ? 9.059 -4.286 -15.512 1.00 71.75 88 PRO A C 1
ATOM 649 O O . PRO A 1 88 ? 8.895 -3.099 -15.242 1.00 71.75 88 PRO A O 1
ATOM 652 N N . VAL A 1 89 ? 10.051 -4.702 -16.302 1.00 69.38 89 VAL A N 1
ATOM 653 C CA . VAL A 1 89 ? 11.109 -3.815 -16.835 1.00 69.38 89 VAL A CA 1
ATOM 654 C C . VAL A 1 89 ? 10.583 -2.659 -17.697 1.00 69.38 89 VAL A C 1
ATOM 656 O O . VAL A 1 89 ? 11.313 -1.721 -17.997 1.00 69.38 89 VAL A O 1
ATOM 659 N N . THR A 1 90 ? 9.323 -2.734 -18.119 1.00 73.56 90 THR A N 1
ATOM 660 C CA . THR A 1 90 ? 8.626 -1.712 -18.903 1.00 73.56 90 THR A CA 1
ATOM 661 C C . THR A 1 90 ? 7.943 -0.647 -18.042 1.00 73.56 90 THR A C 1
ATOM 663 O O . THR A 1 90 ? 7.483 0.357 -18.583 1.00 73.56 90 THR A O 1
ATOM 666 N N . ALA A 1 91 ? 7.837 -0.842 -16.724 1.00 73.88 91 ALA A N 1
ATOM 667 C CA . ALA A 1 91 ? 7.189 0.109 -15.830 1.00 73.88 91 ALA A CA 1
ATOM 668 C C . ALA A 1 91 ? 8.141 1.266 -15.494 1.00 73.88 91 ALA A C 1
ATOM 670 O O . ALA A 1 91 ? 9.216 1.064 -14.938 1.00 73.88 91 ALA A O 1
ATOM 671 N N . SER A 1 92 ? 7.735 2.495 -15.818 1.00 72.69 92 SER A N 1
ATOM 672 C CA . SER A 1 92 ? 8.522 3.697 -15.494 1.00 72.69 92 SER A CA 1
ATOM 673 C C . SER A 1 92 ? 8.226 4.238 -14.094 1.00 72.69 92 SER A C 1
ATOM 675 O O . SER A 1 92 ? 9.096 4.844 -13.473 1.00 72.69 92 SER A O 1
ATOM 677 N N . PHE A 1 93 ? 7.011 4.000 -13.598 1.00 74.44 93 PHE A N 1
ATOM 678 C CA . PHE A 1 93 ? 6.526 4.462 -12.302 1.00 74.44 93 PHE A CA 1
ATOM 679 C C . PHE A 1 93 ? 5.646 3.395 -11.657 1.00 74.44 93 PHE A C 1
ATOM 681 O O . PHE A 1 93 ? 5.078 2.538 -12.339 1.00 74.44 93 PHE A O 1
ATOM 688 N N . LEU A 1 94 ? 5.534 3.472 -10.334 1.00 81.06 94 LEU A N 1
ATOM 689 C CA . LEU A 1 94 ? 4.651 2.630 -9.540 1.00 81.06 94 LEU A CA 1
ATOM 690 C C . LEU A 1 94 ? 3.770 3.493 -8.652 1.00 81.06 94 LEU A C 1
ATOM 692 O O . LEU A 1 94 ? 4.265 4.317 -7.880 1.00 81.06 94 LEU A O 1
ATOM 696 N N . SER A 1 95 ? 2.470 3.237 -8.725 1.00 85.81 95 SER A N 1
ATOM 697 C CA . SER A 1 95 ? 1.490 3.709 -7.752 1.00 85.81 95 SER A CA 1
ATOM 698 C C . SER A 1 95 ? 1.136 2.575 -6.796 1.00 85.81 95 SER A C 1
ATOM 700 O O . SER A 1 95 ? 1.001 1.424 -7.212 1.00 85.81 95 SER A O 1
ATOM 702 N N . LEU A 1 96 ? 0.978 2.891 -5.510 1.00 84.69 96 LEU A N 1
ATOM 703 C CA . LEU A 1 96 ? 0.654 1.923 -4.461 1.00 84.69 96 LEU A CA 1
ATOM 704 C C . LEU A 1 96 ? -0.655 2.297 -3.773 1.00 84.69 96 LEU A C 1
ATOM 706 O O . LEU A 1 96 ? -0.911 3.466 -3.488 1.00 84.69 96 LEU A O 1
ATOM 710 N N . ARG A 1 97 ? -1.460 1.285 -3.453 1.00 86.25 97 ARG A N 1
ATOM 711 C CA . ARG A 1 97 ? -2.688 1.415 -2.668 1.00 86.25 97 ARG A CA 1
ATOM 712 C C . ARG A 1 97 ? -2.675 0.389 -1.550 1.00 86.25 97 ARG A C 1
ATOM 714 O O . ARG A 1 97 ? -2.492 -0.798 -1.800 1.00 86.25 97 ARG A O 1
ATOM 721 N N . ALA A 1 98 ? -2.913 0.847 -0.327 1.00 82.88 98 ALA A N 1
ATOM 722 C CA . ALA A 1 98 ? -3.124 -0.018 0.825 1.00 82.88 98 ALA A CA 1
ATOM 723 C C . ALA A 1 98 ? -4.612 -0.087 1.159 1.00 82.88 98 ALA A C 1
ATOM 725 O O . ALA A 1 98 ? -5.298 0.936 1.197 1.00 82.88 98 ALA A O 1
ATOM 726 N N . VAL A 1 99 ? -5.102 -1.295 1.421 1.00 77.69 99 VAL A N 1
ATOM 727 C CA . VAL A 1 99 ? -6.445 -1.525 1.945 1.00 77.69 99 VAL A CA 1
ATOM 728 C C . VAL A 1 99 ? -6.317 -2.032 3.370 1.00 77.69 99 VAL A C 1
ATOM 730 O O . VAL A 1 99 ? -5.520 -2.923 3.676 1.00 77.69 99 VAL A O 1
ATOM 733 N N . HIS A 1 100 ? -7.134 -1.455 4.237 1.00 73.00 100 HIS A N 1
ATOM 734 C CA . HIS A 1 100 ? -7.211 -1.816 5.639 1.00 73.00 100 HIS A CA 1
ATOM 735 C C . HIS A 1 100 ? -8.508 -2.563 5.885 1.00 73.00 100 HIS A C 1
ATOM 737 O O . HIS A 1 100 ? -9.539 -2.245 5.287 1.00 73.00 100 HIS A O 1
ATOM 743 N N . ALA A 1 101 ? -8.465 -3.512 6.809 1.00 67.25 101 ALA A N 1
ATOM 744 C CA . ALA A 1 101 ? -9.672 -4.082 7.370 1.00 67.25 101 ALA A CA 1
ATOM 745 C C . ALA A 1 101 ? -9.632 -3.988 8.890 1.00 67.25 101 ALA A C 1
ATOM 747 O O . ALA A 1 101 ? -8.577 -4.071 9.524 1.00 67.25 101 ALA A O 1
ATOM 748 N N . VAL A 1 102 ? -10.828 -3.848 9.445 1.00 64.75 102 VAL A N 1
ATOM 749 C CA . VAL A 1 102 ? -11.101 -4.032 10.865 1.00 64.75 102 VAL A CA 1
ATOM 750 C C . VAL A 1 102 ? -11.091 -5.535 11.136 1.00 64.75 102 VAL A C 1
ATOM 752 O O . VAL A 1 102 ? -11.784 -6.292 10.452 1.00 64.75 102 VAL A O 1
ATOM 755 N N . GLY A 1 103 ? -10.283 -5.979 12.095 1.00 56.75 103 GLY A N 1
ATOM 756 C CA . GLY A 1 103 ? -10.376 -7.339 12.609 1.00 56.75 103 GLY A CA 1
ATOM 757 C C . GLY A 1 103 ? -11.516 -7.430 13.617 1.00 56.75 103 GLY A C 1
ATOM 758 O O . GLY A 1 103 ? -11.713 -6.517 14.412 1.00 56.75 103 GLY A O 1
ATOM 759 N N . THR A 1 104 ? -12.260 -8.533 13.634 1.00 43.62 104 THR A N 1
ATOM 760 C CA . THR A 1 104 ? -13.011 -8.882 14.846 1.00 43.62 104 THR A CA 1
ATOM 761 C C . THR A 1 104 ? -12.006 -9.120 15.970 1.00 43.62 104 THR A C 1
ATOM 763 O O . THR A 1 104 ? -11.024 -9.840 15.763 1.00 43.62 104 THR A O 1
ATOM 766 N N . ALA A 1 105 ? -12.220 -8.484 17.123 1.00 38.28 105 ALA A N 1
ATOM 767 C CA . ALA A 1 105 ? -11.467 -8.788 18.334 1.00 38.28 105 ALA A CA 1
ATOM 768 C C . ALA A 1 105 ? -11.567 -10.301 18.648 1.00 38.28 105 ALA A C 1
ATOM 770 O O . ALA A 1 105 ? -12.601 -10.897 18.324 1.00 38.28 105 ALA A O 1
ATOM 771 N N . PRO A 1 106 ? -10.505 -10.926 19.192 1.00 42.22 106 PRO A N 1
ATOM 772 C CA . PRO A 1 106 ? -10.565 -12.306 19.671 1.00 42.22 106 PRO A CA 1
ATOM 773 C C . PRO A 1 106 ? -11.564 -12.479 20.821 1.00 42.22 106 PRO A C 1
ATOM 775 O O . PRO A 1 106 ? -11.777 -11.504 21.580 1.00 42.22 106 PRO A O 1
#

Sequence (106 aa):
MRNEWTFRSDYAGRGELPLIDTRVKVSGLDASNRAGAGAVRVDATATARTTEATQANTRVTSLAYSTDDGASWTDLPVTDGAATLDVPVTASFLSLRAVHAVGTAP

Organism: Streptomyces diastatochromogenes (NCBI:txid42236)

pLDDT: mean 74.11, std 12.87, range [36.44, 89.81]

Secondary structure (DSSP, 8-state):
--------TT---SSPP--EEEEEEEESB-TTSPBPSEEEEEEEEEEESSHHHHHTT-EEEEEEEESSTTSS-EEE--BTTEEEEEE-TT-S--EEEEEEEPPPP-

Foldseek 3Di:
DADDDDDDPPDDDPDDDFDKDKDKDKPQADPVQFHAQDKIKIAIFIDTPDPVNVQLVKTFQWKWKDLPVPPDIDTFDDDPRIGIDRDPNPRGHMDMDTGMHGDDHD